Protein AF-A0A382BJQ2-F1 (afdb_monomer_lite)

Structure (mmCIF, N/CA/C/O backbone):
data_AF-A0A382BJQ2-F1
#
_entry.id   AF-A0A382BJQ2-F1
#
loop_
_atom_site.group_PDB
_atom_site.id
_atom_site.type_symbol
_atom_site.label_atom_id
_atom_site.label_alt_id
_atom_site.label_comp_id
_atom_site.label_asym_id
_atom_site.label_entity_id
_atom_site.label_seq_id
_atom_site.pdbx_PDB_ins_code
_atom_site.Cartn_x
_atom_site.Cartn_y
_atom_site.Cartn_z
_atom_site.occupancy
_atom_site.B_iso_or_equiv
_atom_site.auth_seq_id
_atom_site.auth_comp_id
_atom_site.auth_asym_id
_atom_site.auth_atom_id
_atom_site.pdbx_PDB_model_num
ATOM 1 N N . MET A 1 1 ? 69.371 -1.728 -20.732 1.00 59.97 1 MET A N 1
ATOM 2 C CA . MET A 1 1 ? 68.036 -2.149 -21.226 1.00 59.97 1 MET A CA 1
ATOM 3 C C . MET A 1 1 ? 67.100 -2.681 -20.137 1.00 59.97 1 MET A C 1
ATOM 5 O O . MET A 1 1 ? 65.915 -2.390 -20.177 1.00 59.97 1 MET A O 1
ATOM 9 N N . THR A 1 2 ? 67.597 -3.396 -19.126 1.00 59.09 2 THR A N 1
ATOM 10 C CA . THR A 1 2 ? 66.774 -4.107 -18.125 1.00 59.09 2 THR A CA 1
ATOM 11 C C . THR A 1 2 ? 66.056 -3.223 -17.093 1.00 59.09 2 THR A C 1
ATOM 13 O O . THR A 1 2 ? 64.969 -3.577 -16.646 1.00 59.09 2 THR A O 1
ATOM 16 N N . LYS A 1 3 ? 66.603 -2.050 -16.733 1.00 55.25 3 LYS A N 1
ATOM 17 C CA . LYS A 1 3 ? 65.981 -1.148 -15.737 1.00 55.25 3 LYS A CA 1
ATOM 18 C C . LYS A 1 3 ? 64.689 -0.481 -16.234 1.00 55.25 3 LYS A C 1
ATOM 20 O O . LYS A 1 3 ? 63.743 -0.359 -15.468 1.00 55.25 3 LYS A O 1
ATOM 25 N N . ARG A 1 4 ? 64.623 -0.103 -17.519 1.00 60.25 4 ARG A N 1
ATOM 26 C CA . ARG A 1 4 ? 63.415 0.500 -18.117 1.00 60.25 4 ARG A CA 1
ATOM 27 C C . ARG A 1 4 ? 62.295 -0.522 -18.325 1.00 60.25 4 ARG A C 1
ATOM 29 O O . ARG A 1 4 ? 61.136 -0.188 -18.132 1.00 60.25 4 ARG A O 1
ATOM 36 N N . LEU A 1 5 ? 62.651 -1.775 -18.618 1.00 59.19 5 LEU A N 1
ATOM 37 C CA . LEU A 1 5 ? 61.696 -2.878 -18.745 1.00 59.19 5 LEU A CA 1
ATOM 38 C C . LEU A 1 5 ? 61.079 -3.270 -17.391 1.00 59.19 5 LEU A C 1
ATOM 40 O O . LEU A 1 5 ? 59.874 -3.478 -17.306 1.00 59.19 5 LEU A O 1
ATOM 44 N N . LYS A 1 6 ? 61.882 -3.291 -16.315 1.00 59.09 6 LYS A N 1
ATOM 45 C CA . LYS A 1 6 ? 61.366 -3.492 -14.950 1.00 59.09 6 LYS A CA 1
ATOM 46 C C . LYS A 1 6 ? 60.430 -2.363 -14.512 1.00 59.09 6 LYS A C 1
ATOM 48 O O . LYS A 1 6 ? 59.405 -2.644 -13.909 1.00 59.09 6 LYS A O 1
ATOM 53 N N . LEU A 1 7 ? 60.751 -1.110 -14.846 1.00 59.81 7 LEU A N 1
ATOM 54 C CA . LEU A 1 7 ? 59.897 0.036 -14.517 1.00 59.81 7 LEU A CA 1
ATOM 55 C C . LEU A 1 7 ? 58.545 -0.022 -15.249 1.00 59.81 7 LEU A C 1
ATOM 57 O O . LEU A 1 7 ? 57.511 0.220 -14.637 1.00 59.81 7 LEU A O 1
ATOM 61 N N . LEU A 1 8 ? 58.543 -0.404 -16.530 1.00 61.25 8 LEU A N 1
ATOM 62 C CA . LEU A 1 8 ? 57.313 -0.582 -17.309 1.00 61.25 8 LEU A CA 1
ATOM 63 C C . LEU A 1 8 ? 56.440 -1.725 -16.774 1.00 61.25 8 LEU A C 1
ATOM 65 O O . LEU A 1 8 ? 55.226 -1.569 -16.706 1.00 61.25 8 LEU A O 1
ATOM 69 N N . LEU A 1 9 ? 57.042 -2.836 -16.336 1.00 61.88 9 LEU A N 1
ATOM 70 C CA . LEU A 1 9 ? 56.311 -3.947 -15.712 1.00 61.88 9 LEU A CA 1
ATOM 71 C C . LEU A 1 9 ? 55.670 -3.555 -14.373 1.00 61.88 9 LEU A C 1
ATOM 73 O O . LEU A 1 9 ? 54.554 -3.980 -14.092 1.00 61.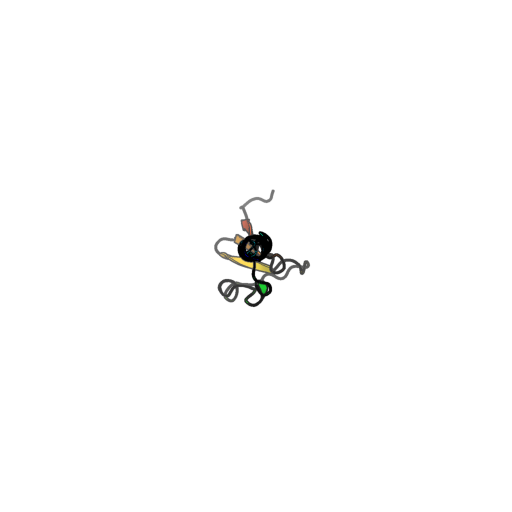88 9 LEU A O 1
ATOM 77 N N . VAL A 1 10 ? 56.333 -2.714 -13.572 1.00 63.19 10 VAL A N 1
ATOM 78 C CA . VAL A 1 10 ? 55.764 -2.190 -12.318 1.00 63.19 10 VAL A CA 1
ATOM 79 C C . VAL A 1 10 ? 54.577 -1.267 -12.597 1.00 63.19 10 VAL A C 1
ATOM 81 O O . VAL A 1 10 ? 53.548 -1.391 -11.941 1.00 63.19 10 VAL A O 1
ATOM 84 N N . ILE A 1 11 ? 54.681 -0.382 -13.594 1.00 61.62 11 ILE A N 1
ATOM 85 C CA . ILE A 1 11 ? 53.590 0.536 -13.958 1.00 61.62 11 ILE A CA 1
ATOM 86 C C . ILE A 1 11 ? 52.401 -0.233 -14.551 1.00 61.62 11 ILE A C 1
ATOM 88 O O . ILE A 1 11 ? 51.264 0.014 -14.162 1.00 61.62 11 ILE A O 1
ATOM 92 N N . ALA A 1 12 ? 52.647 -1.204 -15.436 1.00 61.28 12 ALA A N 1
ATOM 93 C CA . ALA A 1 12 ? 51.595 -2.049 -15.998 1.00 61.28 12 ALA A CA 1
ATOM 94 C C . ALA A 1 12 ? 50.899 -2.897 -14.920 1.00 61.28 12 ALA A C 1
ATOM 96 O O . ALA A 1 12 ? 49.675 -2.992 -14.914 1.00 61.28 12 ALA A O 1
ATOM 97 N N . GLY A 1 13 ? 51.660 -3.448 -13.967 1.00 58.22 13 GLY A N 1
ATOM 98 C CA . GLY A 1 13 ? 51.109 -4.156 -12.809 1.00 58.22 13 GLY A CA 1
ATOM 99 C C . GLY A 1 13 ? 50.294 -3.248 -11.884 1.00 58.22 13 GLY A C 1
ATOM 100 O O . GLY A 1 13 ? 49.263 -3.675 -11.378 1.00 58.22 13 GLY A O 1
ATOM 101 N N . TYR A 1 14 ? 50.700 -1.986 -11.713 1.00 59.28 14 TYR A N 1
ATOM 102 C CA . TYR A 1 14 ? 49.947 -1.007 -10.924 1.00 59.28 14 TYR A CA 1
ATOM 103 C C . TYR A 1 14 ? 48.625 -0.626 -11.604 1.00 59.28 14 TYR A C 1
ATOM 105 O O . TYR A 1 14 ? 47.590 -0.614 -10.950 1.00 59.28 14 TYR A O 1
ATOM 113 N N . ILE A 1 15 ? 48.624 -0.404 -12.923 1.00 59.47 15 ILE A N 1
ATOM 114 C CA . ILE A 1 15 ? 47.400 -0.117 -13.692 1.00 59.47 15 ILE A CA 1
ATOM 115 C C . ILE A 1 15 ? 46.449 -1.328 -13.686 1.00 59.47 15 ILE A C 1
ATOM 117 O O . ILE A 1 15 ? 45.244 -1.147 -13.553 1.00 59.47 15 ILE A O 1
ATOM 121 N N . TYR A 1 16 ? 46.974 -2.558 -13.758 1.00 58.53 16 TYR A N 1
ATOM 122 C CA . TYR A 1 16 ? 46.170 -3.787 -13.689 1.00 58.53 16 TYR A CA 1
ATOM 123 C C . TYR A 1 16 ? 45.640 -4.083 -12.273 1.00 58.53 16 TYR A C 1
ATOM 125 O O . TYR A 1 16 ? 44.566 -4.657 -12.118 1.00 58.53 16 TYR A O 1
ATOM 133 N N . SER A 1 17 ? 46.375 -3.673 -11.231 1.00 54.78 17 SER A N 1
ATOM 134 C CA . SER A 1 17 ? 45.962 -3.798 -9.825 1.00 54.78 17 SER A CA 1
ATOM 135 C C . SER A 1 17 ? 44.871 -2.805 -9.428 1.00 54.78 17 SER A C 1
ATOM 137 O O . SER A 1 17 ? 44.168 -3.060 -8.454 1.00 54.78 17 SER A O 1
ATOM 139 N N . GLN A 1 18 ? 44.691 -1.714 -10.174 1.00 52.75 18 GLN A N 1
ATOM 14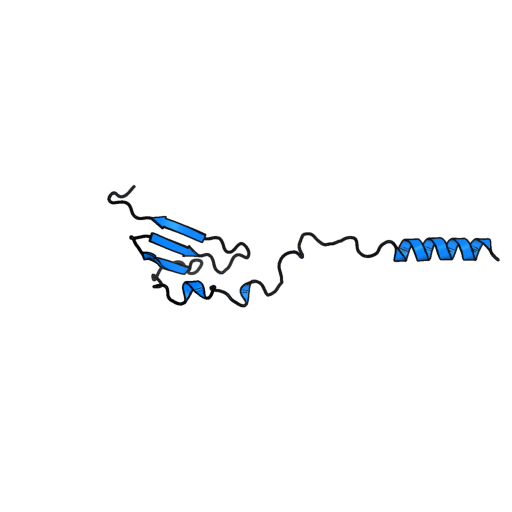0 C CA . GLN A 1 18 ? 43.535 -0.824 -10.041 1.00 52.75 18 GLN A CA 1
ATOM 141 C C . GLN A 1 18 ? 42.329 -1.405 -10.800 1.00 52.75 18 GLN A C 1
ATOM 143 O O . GLN A 1 18 ? 41.607 -0.688 -11.492 1.00 52.75 18 GLN A O 1
ATOM 148 N N . GLY A 1 19 ? 42.115 -2.721 -10.683 1.00 52.06 19 GLY A N 1
ATOM 149 C CA . GLY A 1 19 ? 40.821 -3.326 -10.965 1.00 52.06 19 GLY A CA 1
ATOM 150 C C . GLY A 1 19 ? 39.784 -2.566 -10.150 1.00 52.06 19 GLY A C 1
ATOM 151 O O . GLY A 1 19 ? 39.997 -2.329 -8.964 1.00 52.06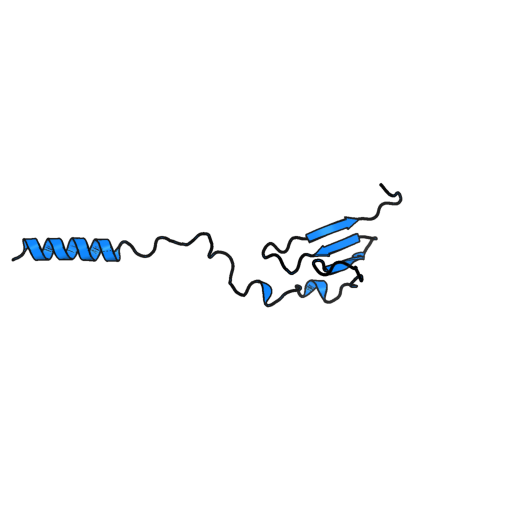 19 GLY A O 1
ATOM 152 N N . THR A 1 20 ? 38.741 -2.097 -10.825 1.00 57.56 20 THR A N 1
ATOM 153 C CA . THR A 1 20 ? 37.714 -1.172 -10.341 1.00 57.56 20 THR A CA 1
ATOM 154 C C . THR A 1 20 ? 37.229 -1.540 -8.936 1.00 57.56 20 THR A C 1
ATOM 156 O O . THR A 1 20 ? 36.278 -2.294 -8.767 1.00 57.56 20 THR A O 1
ATOM 159 N N . SER A 1 21 ? 37.875 -0.988 -7.909 1.00 52.38 21 SER A N 1
ATOM 160 C CA . SER A 1 21 ? 37.460 -1.106 -6.508 1.00 52.38 21 SER A CA 1
ATOM 161 C C . SER A 1 21 ? 36.230 -0.249 -6.202 1.00 52.38 21 SER A C 1
ATOM 163 O O . SER A 1 21 ? 35.732 -0.252 -5.081 1.00 52.38 21 SER A O 1
ATOM 165 N N . GLY A 1 22 ? 35.704 0.450 -7.210 1.00 51.31 22 GLY A N 1
ATOM 166 C CA . GLY A 1 22 ? 34.376 1.035 -7.195 1.00 51.31 22 GLY A CA 1
ATOM 167 C C . GLY A 1 22 ? 33.321 -0.033 -7.451 1.00 51.31 22 GLY A C 1
ATOM 168 O O . GLY A 1 22 ? 32.692 -0.036 -8.503 1.00 51.31 22 GLY A O 1
ATOM 169 N N . ILE A 1 23 ? 33.099 -0.916 -6.478 1.00 52.56 23 ILE A N 1
ATOM 170 C CA . ILE A 1 23 ? 31.720 -1.307 -6.178 1.00 52.56 23 ILE A CA 1
ATOM 171 C C . ILE A 1 23 ? 31.017 -0.004 -5.801 1.00 52.56 23 ILE A C 1
ATOM 173 O O . ILE A 1 23 ? 31.105 0.458 -4.667 1.00 52.56 23 ILE A O 1
ATOM 177 N N . ASP A 1 24 ? 30.459 0.668 -6.805 1.00 59.72 24 ASP A N 1
ATOM 178 C CA . ASP A 1 24 ? 29.689 1.881 -6.610 1.00 59.72 24 ASP A CA 1
ATOM 179 C C . ASP A 1 24 ? 28.527 1.496 -5.698 1.00 59.72 24 ASP A C 1
ATOM 181 O O . ASP A 1 24 ? 27.700 0.660 -6.067 1.00 59.72 24 ASP A O 1
ATOM 185 N N . SER A 1 25 ? 28.489 2.022 -4.476 1.00 55.03 25 SER A N 1
ATOM 186 C CA . SER A 1 25 ? 27.444 1.720 -3.488 1.00 55.03 25 SER A CA 1
ATOM 187 C C . SER A 1 25 ? 26.035 2.023 -4.025 1.00 55.03 25 SER A C 1
ATOM 189 O O . SER A 1 25 ? 25.044 1.567 -3.462 1.00 55.03 25 SER A O 1
ATOM 191 N N . LEU A 1 26 ? 25.955 2.773 -5.130 1.00 56.09 26 LEU A N 1
ATOM 192 C CA . LEU A 1 26 ? 24.756 3.064 -5.910 1.00 56.09 26 LEU A CA 1
ATOM 193 C C . LEU A 1 26 ? 24.260 1.886 -6.777 1.00 56.09 26 LEU A C 1
ATOM 195 O O . LEU A 1 26 ? 23.121 1.916 -7.224 1.00 56.09 26 LEU A O 1
ATOM 199 N N . SER A 1 27 ? 25.061 0.835 -6.986 1.00 62.56 27 SER A N 1
ATOM 200 C CA . SER A 1 27 ? 24.740 -0.321 -7.851 1.00 62.56 27 SER A CA 1
ATOM 201 C C . SER A 1 27 ? 24.003 -1.478 -7.155 1.00 62.56 27 SER A C 1
ATOM 203 O O . SER A 1 27 ? 23.841 -2.548 -7.734 1.00 62.56 27 SER A O 1
ATOM 205 N N . ILE A 1 28 ? 23.547 -1.295 -5.910 1.00 69.25 28 ILE A N 1
ATOM 206 C CA . ILE A 1 28 ? 22.867 -2.358 -5.141 1.00 69.25 28 ILE A CA 1
ATOM 207 C C . ILE A 1 28 ? 21.450 -2.637 -5.679 1.00 69.25 28 ILE A C 1
ATOM 209 O O . ILE A 1 28 ? 20.903 -3.717 -5.455 1.00 69.25 28 ILE A O 1
ATOM 213 N N . ILE A 1 29 ? 20.857 -1.689 -6.405 1.00 80.00 29 ILE A N 1
ATOM 214 C CA . ILE A 1 29 ? 19.492 -1.792 -6.924 1.00 80.00 29 ILE A CA 1
ATOM 215 C C . ILE A 1 29 ? 19.554 -1.919 -8.439 1.00 80.00 29 ILE A C 1
ATOM 217 O O . ILE A 1 29 ? 20.143 -1.077 -9.112 1.00 80.00 29 ILE A O 1
ATOM 221 N N . SER A 1 30 ? 18.930 -2.971 -8.960 1.00 86.81 30 SER A N 1
ATOM 222 C CA . SER A 1 30 ? 18.817 -3.186 -10.399 1.00 86.81 30 SER A CA 1
ATOM 223 C C . SER A 1 30 ? 18.015 -2.064 -11.063 1.00 86.81 30 SER A C 1
ATOM 225 O O . SER A 1 30 ? 17.032 -1.590 -10.496 1.00 86.81 30 SER A O 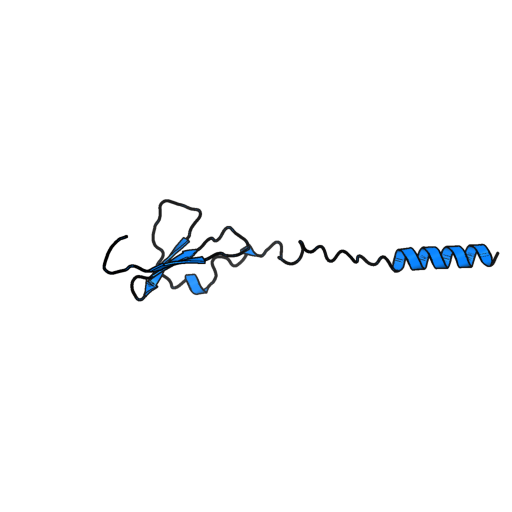1
ATOM 227 N N . GLU A 1 31 ? 18.393 -1.650 -12.273 1.00 88.00 31 GLU A N 1
ATOM 228 C CA . GLU A 1 31 ? 17.673 -0.607 -13.025 1.00 88.00 31 GLU A CA 1
ATOM 229 C C . GLU A 1 31 ? 16.208 -0.989 -13.304 1.00 88.00 31 GLU A C 1
ATOM 231 O O . GLU A 1 31 ? 15.340 -0.121 -13.386 1.00 88.00 31 GLU A O 1
ATOM 236 N N . ASP A 1 32 ? 15.922 -2.288 -13.392 1.00 90.56 32 ASP A N 1
ATOM 237 C CA . ASP A 1 32 ? 14.604 -2.874 -13.652 1.00 90.56 32 ASP A CA 1
ATOM 238 C C . ASP A 1 32 ? 13.837 -3.265 -12.376 1.00 90.56 32 ASP A C 1
ATOM 240 O O . ASP A 1 32 ? 12.873 -4.026 -12.444 1.00 90.56 32 ASP A O 1
ATOM 244 N N . TRP A 1 33 ? 14.216 -2.730 -11.210 1.00 89.12 33 TRP A N 1
ATOM 245 C CA . TRP A 1 33 ? 13.603 -3.060 -9.914 1.00 89.12 33 TRP A CA 1
ATOM 246 C C . TRP A 1 33 ? 12.066 -2.996 -9.905 1.00 89.12 33 TRP A C 1
ATOM 248 O O . TRP A 1 33 ? 11.423 -3.729 -9.155 1.00 89.12 33 TRP A O 1
ATOM 258 N N . CYS A 1 34 ? 11.470 -2.121 -10.722 1.00 92.44 34 CYS A N 1
ATOM 259 C CA . CYS A 1 34 ? 10.029 -1.900 -10.777 1.00 92.44 34 CYS A CA 1
ATOM 260 C C . CYS A 1 34 ? 9.277 -2.813 -11.761 1.00 92.44 34 CYS A C 1
ATOM 262 O O . CYS A 1 34 ? 8.054 -2.710 -11.852 1.00 92.44 34 CYS A O 1
ATOM 264 N N . HIS A 1 35 ? 9.974 -3.690 -12.492 1.00 93.44 35 HIS A N 1
ATOM 265 C CA . HIS A 1 35 ? 9.402 -4.499 -13.575 1.00 93.44 35 HIS A CA 1
ATOM 266 C C . HIS A 1 35 ? 8.221 -5.376 -13.129 1.00 93.44 35 HIS A C 1
ATOM 268 O O . HIS A 1 35 ? 7.243 -5.507 -13.862 1.00 93.44 35 HIS A O 1
ATOM 274 N N . ASP A 1 36 ? 8.276 -5.904 -11.904 1.00 91.44 36 ASP A N 1
ATOM 275 C CA . ASP A 1 36 ? 7.272 -6.830 -11.368 1.00 91.44 36 ASP A CA 1
ATOM 276 C C . ASP A 1 36 ? 6.309 -6.166 -10.361 1.00 91.44 36 ASP A C 1
ATOM 278 O O . ASP A 1 36 ? 5.703 -6.847 -9.525 1.00 91.44 36 ASP A O 1
ATOM 282 N N . LEU A 1 37 ? 6.193 -4.832 -10.382 1.00 92.25 37 LEU A N 1
ATOM 283 C CA . LEU A 1 37 ? 5.279 -4.102 -9.501 1.00 92.25 37 LEU A CA 1
ATOM 284 C C . LEU A 1 37 ? 3.884 -3.916 -10.123 1.00 92.25 37 LEU A C 1
ATOM 286 O O . LEU A 1 37 ? 3.771 -3.701 -11.331 1.00 92.25 37 LEU A O 1
ATOM 290 N N . PRO A 1 38 ? 2.814 -3.906 -9.301 1.00 92.50 38 PRO A N 1
ATOM 291 C CA . PRO A 1 38 ? 2.790 -4.260 -7.879 1.00 92.50 38 PRO A CA 1
ATOM 292 C C . PRO A 1 38 ? 3.037 -5.761 -7.662 1.00 92.50 38 PRO A C 1
ATOM 294 O O . PRO A 1 38 ? 2.658 -6.598 -8.479 1.00 92.50 38 PRO A O 1
ATOM 297 N N . ARG A 1 39 ? 3.644 -6.113 -6.521 1.00 91.75 39 ARG A N 1
ATOM 298 C CA . ARG A 1 39 ? 3.966 -7.508 -6.178 1.00 91.75 39 ARG A CA 1
ATOM 299 C C . ARG A 1 39 ? 2.726 -8.410 -6.244 1.00 91.75 39 ARG A C 1
ATOM 301 O O . ARG A 1 39 ? 1.640 -8.024 -5.814 1.00 91.75 39 ARG A O 1
ATOM 308 N N . ALA A 1 40 ? 2.907 -9.659 -6.678 1.00 94.31 40 ALA A N 1
ATOM 309 C CA . ALA A 1 40 ? 1.818 -10.622 -6.894 1.00 94.31 40 ALA A CA 1
ATOM 310 C C . ALA A 1 40 ? 0.882 -10.829 -5.683 1.00 94.31 40 ALA A C 1
ATOM 312 O O . ALA A 1 40 ? -0.291 -11.154 -5.860 1.00 94.31 40 ALA A O 1
ATOM 313 N N . VAL A 1 41 ? 1.367 -10.602 -4.456 1.00 91.00 41 VAL A N 1
ATOM 314 C CA . VAL A 1 41 ? 0.554 -10.674 -3.228 1.00 91.00 41 VAL A CA 1
ATOM 315 C C . VAL A 1 41 ? -0.654 -9.728 -3.258 1.00 91.00 41 VAL A C 1
ATOM 317 O O . VAL A 1 41 ? -1.705 -10.061 -2.712 1.00 91.00 41 VAL A O 1
ATOM 320 N N . TYR A 1 42 ? -0.545 -8.584 -3.939 1.00 93.56 42 TYR A N 1
ATOM 321 C CA . TYR A 1 42 ? -1.616 -7.593 -4.021 1.00 93.56 42 TYR A CA 1
ATOM 322 C C . TYR A 1 42 ? -2.727 -7.978 -5.007 1.00 93.56 42 TYR A C 1
ATOM 324 O O . TYR A 1 42 ? -3.835 -7.457 -4.900 1.00 93.56 42 TYR A O 1
ATOM 332 N N . ALA A 1 43 ? -2.478 -8.914 -5.932 1.00 93.56 43 ALA A N 1
ATOM 333 C CA . ALA A 1 43 ? -3.405 -9.250 -7.018 1.00 93.56 43 ALA A CA 1
ATOM 334 C C . ALA A 1 43 ? -4.768 -9.770 -6.529 1.00 93.56 43 ALA A C 1
ATOM 336 O O . ALA A 1 43 ? -5.784 -9.572 -7.192 1.00 93.56 43 ALA A O 1
ATOM 337 N N . ASN A 1 44 ? -4.796 -10.410 -5.357 1.00 94.75 44 ASN A N 1
ATOM 338 C CA . ASN A 1 44 ? -6.011 -10.974 -4.765 1.00 94.75 44 ASN A CA 1
ATOM 339 C C . ASN A 1 44 ? -6.660 -10.053 -3.720 1.00 94.75 44 ASN A C 1
ATOM 341 O O . ASN A 1 44 ? -7.674 -10.418 -3.125 1.00 94.75 44 ASN A O 1
ATOM 345 N N . LEU A 1 45 ? -6.082 -8.876 -3.464 1.00 96.31 45 LEU A N 1
ATOM 346 C CA . LEU A 1 45 ? -6.588 -7.940 -2.467 1.00 96.31 45 LEU A CA 1
ATOM 347 C C . LEU A 1 45 ? -7.577 -6.953 -3.083 1.00 96.31 45 LEU A C 1
ATOM 349 O O . LEU A 1 45 ? -7.467 -6.531 -4.235 1.00 96.31 45 LEU A O 1
ATOM 353 N N . LYS A 1 46 ? -8.549 -6.522 -2.278 1.00 97.19 46 LYS A N 1
ATOM 354 C CA . LYS A 1 46 ? -9.539 -5.541 -2.722 1.00 97.19 46 LYS A CA 1
ATOM 355 C C . LYS A 1 46 ? -8.914 -4.148 -2.776 1.00 97.19 46 LYS A C 1
ATOM 357 O O . LYS A 1 46 ? -8.671 -3.538 -1.735 1.00 97.19 46 LYS A O 1
ATOM 362 N N . ARG A 1 47 ? -8.739 -3.608 -3.984 1.00 96.81 47 ARG A N 1
ATOM 363 C CA . ARG A 1 47 ? -8.281 -2.226 -4.183 1.00 96.81 47 ARG A CA 1
ATOM 364 C C . ARG A 1 47 ? -9.354 -1.219 -3.759 1.00 96.81 47 ARG A C 1
ATOM 366 O O . ARG A 1 47 ? -10.528 -1.352 -4.112 1.00 96.81 47 ARG A O 1
ATOM 373 N N . VAL A 1 48 ? -8.947 -0.203 -3.009 1.00 97.25 48 VAL A N 1
ATOM 374 C CA . VAL A 1 48 ? -9.773 0.935 -2.597 1.00 97.25 48 VAL A CA 1
ATOM 375 C C . VAL A 1 48 ? -9.463 2.107 -3.519 1.00 97.25 48 VAL A C 1
ATOM 377 O O . VAL A 1 48 ? -8.301 2.440 -3.748 1.00 97.25 48 VAL A O 1
ATOM 380 N N . ASN A 1 49 ? -10.504 2.730 -4.069 1.00 96.44 49 ASN A N 1
ATOM 381 C CA . ASN A 1 49 ? -10.324 3.905 -4.910 1.00 96.44 49 ASN A CA 1
ATOM 382 C C . ASN A 1 49 ? -10.013 5.128 -4.039 1.00 96.44 49 ASN A C 1
ATOM 384 O O . ASN A 1 49 ? -10.788 5.466 -3.145 1.00 96.44 49 ASN A O 1
ATOM 388 N N . VAL A 1 50 ? -8.900 5.794 -4.326 1.00 96.19 50 VAL A N 1
ATOM 389 C CA . VAL A 1 50 ? -8.457 7.016 -3.648 1.00 96.19 50 VAL A CA 1
ATOM 390 C C . VAL A 1 50 ? -8.133 8.082 -4.690 1.00 96.19 50 VAL A C 1
ATOM 392 O O . VAL A 1 50 ? -7.812 7.769 -5.834 1.00 96.19 50 VAL A O 1
ATOM 395 N N . SER A 1 51 ? -8.242 9.356 -4.319 1.00 96.62 51 SER A N 1
ATOM 396 C CA . SER A 1 51 ? -8.002 10.470 -5.249 1.00 96.62 51 SER A CA 1
ATOM 397 C C . SER A 1 51 ? -6.524 10.645 -5.613 1.00 96.62 51 SER A C 1
ATOM 399 O O . SER A 1 51 ? -6.211 11.150 -6.691 1.00 96.62 51 SER A O 1
ATOM 401 N N . ASN A 1 52 ? -5.614 10.237 -4.726 1.00 94.38 52 ASN A N 1
ATOM 402 C CA . ASN A 1 52 ? -4.177 10.344 -4.936 1.00 94.38 52 ASN A CA 1
ATOM 403 C C . ASN A 1 52 ? -3.656 9.150 -5.754 1.00 94.38 52 ASN A C 1
ATOM 405 O O . ASN A 1 52 ? -3.876 8.003 -5.385 1.00 94.38 52 ASN A O 1
ATOM 409 N N . LYS A 1 53 ? -2.936 9.429 -6.847 1.00 92.00 53 LYS A N 1
ATOM 410 C CA . LYS A 1 53 ? -2.379 8.411 -7.753 1.00 92.00 53 LYS A CA 1
ATOM 411 C C . LYS A 1 53 ? -1.023 7.854 -7.317 1.00 92.00 53 LYS A C 1
ATOM 413 O O . LYS A 1 53 ? -0.596 6.858 -7.881 1.00 92.00 53 LYS A O 1
ATOM 418 N N . TRP A 1 54 ? -0.357 8.491 -6.353 1.00 92.44 54 TRP A N 1
ATOM 419 C CA . TRP A 1 54 ? 0.928 8.031 -5.825 1.00 92.44 54 TRP A CA 1
ATOM 420 C C . TRP A 1 54 ? 0.800 6.731 -5.030 1.00 92.44 54 TRP A C 1
ATOM 422 O O . TRP A 1 54 ? 1.759 5.974 -4.946 1.00 92.44 54 TRP A O 1
ATOM 432 N N . PHE A 1 55 ? -0.380 6.475 -4.459 1.00 94.25 55 PHE A N 1
ATOM 433 C CA . PHE A 1 55 ? -0.622 5.340 -3.581 1.00 94.25 55 PHE A CA 1
ATOM 434 C C . PHE A 1 55 ? -1.568 4.328 -4.214 1.00 94.25 55 PHE A C 1
ATOM 436 O O . PHE A 1 55 ? -2.592 4.675 -4.811 1.00 94.25 55 PHE A O 1
ATOM 443 N N . GLU A 1 56 ? -1.279 3.057 -3.976 1.00 95.62 56 GLU A N 1
ATOM 444 C CA . GLU A 1 56 ? -2.257 1.990 -4.109 1.00 95.62 56 GLU A CA 1
ATOM 445 C C . GLU A 1 56 ? -2.750 1.606 -2.717 1.00 95.62 56 GLU A C 1
ATOM 447 O O . GLU A 1 56 ? -1.951 1.331 -1.823 1.00 95.62 56 GLU A O 1
ATOM 452 N N . VAL A 1 57 ? -4.068 1.596 -2.515 1.00 97.38 57 VAL A N 1
ATOM 453 C CA . VAL A 1 57 ? -4.654 1.239 -1.220 1.00 97.38 57 VAL A CA 1
ATOM 454 C C . VAL A 1 57 ? -5.405 -0.074 -1.349 1.00 97.38 57 VAL A C 1
ATOM 456 O O . VAL A 1 57 ? -6.277 -0.217 -2.208 1.00 97.38 57 VAL A O 1
ATOM 459 N N . TYR A 1 58 ? -5.088 -1.019 -0.472 1.00 97.62 58 TYR A N 1
ATOM 460 C CA . TYR A 1 58 ? -5.680 -2.351 -0.441 1.00 97.62 58 TYR A CA 1
ATOM 461 C C . TYR A 1 58 ? -6.368 -2.585 0.901 1.00 97.62 58 TYR A C 1
ATOM 463 O O . TYR A 1 58 ? -5.777 -2.353 1.955 1.00 97.62 58 TYR A O 1
ATOM 471 N N . ARG A 1 59 ? -7.620 -3.053 0.872 1.00 97.75 59 ARG A N 1
ATOM 472 C CA . ARG A 1 59 ? -8.334 -3.485 2.077 1.00 97.75 59 ARG A CA 1
ATOM 473 C C . ARG A 1 59 ? -7.918 -4.910 2.430 1.00 97.75 59 ARG A C 1
ATOM 475 O O . ARG A 1 59 ? -8.011 -5.801 1.586 1.00 97.75 59 ARG A O 1
ATOM 482 N N . LEU A 1 60 ? -7.507 -5.090 3.678 1.00 96.44 60 LEU A N 1
ATOM 483 C CA . LEU A 1 60 ? -7.215 -6.373 4.305 1.00 96.44 60 LEU A CA 1
ATOM 484 C C . LEU A 1 60 ? -8.372 -6.768 5.240 1.00 96.44 60 LEU A C 1
ATOM 486 O O . LEU A 1 60 ? -9.411 -6.100 5.297 1.00 96.44 60 LEU A O 1
ATOM 490 N N . ASP A 1 61 ? -8.187 -7.855 5.981 1.00 95.38 61 ASP A N 1
ATOM 491 C CA . ASP A 1 61 ? -9.116 -8.266 7.031 1.00 95.38 61 ASP A CA 1
ATOM 492 C C . ASP A 1 61 ? -9.056 -7.330 8.250 1.00 95.38 61 ASP A C 1
ATOM 494 O O . ASP A 1 61 ? -8.113 -6.557 8.423 1.00 95.38 61 ASP A O 1
ATOM 498 N N . ASN A 1 62 ? -10.069 -7.423 9.118 1.00 94.81 62 ASN A N 1
ATOM 499 C CA . ASN A 1 62 ? -10.130 -6.726 10.413 1.00 94.81 62 ASN A CA 1
ATOM 500 C C . ASN A 1 62 ? -9.956 -5.198 10.325 1.00 94.81 62 ASN A C 1
ATOM 502 O O . ASN A 1 62 ? -9.286 -4.597 11.159 1.00 94.81 62 ASN A O 1
ATOM 506 N N . ASP A 1 63 ? -10.546 -4.582 9.295 1.00 95.50 63 ASP A N 1
ATOM 507 C CA . ASP A 1 63 ? -10.515 -3.132 9.058 1.00 95.50 63 ASP A CA 1
ATOM 508 C C . ASP A 1 63 ? -9.100 -2.529 9.014 1.00 95.50 63 ASP A C 1
ATOM 510 O O . ASP A 1 63 ? -8.863 -1.378 9.393 1.00 95.50 63 ASP A O 1
ATOM 514 N N . VAL A 1 64 ? -8.165 -3.318 8.480 1.0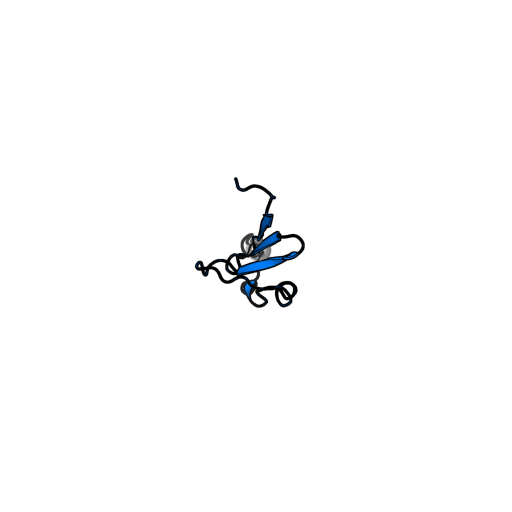0 97.19 64 VAL A N 1
ATOM 515 C CA . VAL A 1 64 ? -6.808 -2.891 8.149 1.00 97.19 64 VAL A CA 1
ATOM 516 C C . VAL A 1 64 ? -6.716 -2.542 6.665 1.00 97.19 64 VAL A C 1
ATOM 518 O O . VAL A 1 64 ? -7.269 -3.224 5.799 1.00 97.19 64 VAL A O 1
ATOM 521 N N . PHE A 1 65 ? -5.980 -1.482 6.354 1.00 97.69 65 PHE A N 1
ATOM 522 C CA . PHE A 1 65 ? -5.688 -1.053 4.993 1.00 97.69 65 PHE A CA 1
ATOM 523 C C . PHE A 1 65 ? -4.181 -0.940 4.804 1.00 97.69 65 PHE A C 1
ATOM 525 O O . PHE A 1 65 ? -3.506 -0.286 5.597 1.00 97.69 65 PHE A O 1
ATOM 532 N N . ALA A 1 66 ? -3.663 -1.551 3.742 1.00 97.06 66 ALA A N 1
ATOM 533 C CA . ALA A 1 66 ? -2.295 -1.347 3.289 1.00 97.06 66 ALA A CA 1
ATOM 534 C C . ALA A 1 66 ? -2.252 -0.156 2.324 1.00 97.06 66 ALA A C 1
ATOM 536 O O . ALA A 1 66 ? -3.034 -0.100 1.374 1.00 97.06 66 ALA A O 1
ATOM 537 N N . ILE A 1 67 ? -1.343 0.781 2.572 1.00 97.00 67 ILE A N 1
ATOM 538 C CA . ILE A 1 67 ? -1.070 1.954 1.741 1.00 97.00 67 ILE A CA 1
ATOM 539 C C . ILE A 1 67 ? 0.322 1.748 1.148 1.00 97.00 67 ILE A C 1
ATOM 541 O O . ILE A 1 67 ? 1.325 1.864 1.853 1.00 97.00 67 ILE A O 1
ATOM 545 N N . TYR A 1 68 ? 0.358 1.384 -0.127 1.00 95.69 68 TYR A N 1
ATOM 546 C CA . TYR A 1 68 ? 1.559 0.985 -0.850 1.00 95.69 68 TYR A CA 1
ATOM 547 C C . TYR A 1 68 ? 2.027 2.089 -1.806 1.00 95.69 68 TYR A C 1
ATOM 549 O O . TYR A 1 68 ? 1.207 2.688 -2.507 1.00 95.69 68 TYR A O 1
ATOM 557 N N . GLU A 1 69 ? 3.340 2.334 -1.846 1.00 94.62 69 GLU A N 1
ATOM 558 C CA . GLU A 1 69 ? 3.994 3.275 -2.763 1.00 94.62 69 GLU A CA 1
ATOM 559 C C . GLU A 1 69 ? 4.717 2.539 -3.913 1.00 94.62 69 GLU A C 1
ATOM 561 O O . GLU A 1 69 ? 5.892 2.191 -3.781 1.00 94.62 69 GLU A O 1
ATOM 566 N N . PRO A 1 70 ? 4.069 2.324 -5.075 1.00 91.69 70 PRO A N 1
ATOM 567 C CA . PRO A 1 70 ? 4.647 1.579 -6.202 1.00 91.69 70 PRO A CA 1
ATOM 568 C C . PRO A 1 70 ? 5.767 2.322 -6.943 1.00 91.69 70 PRO A C 1
ATOM 570 O O . PRO A 1 70 ? 6.414 1.756 -7.820 1.00 91.69 70 PRO A O 1
ATOM 573 N N . HIS A 1 71 ? 5.973 3.608 -6.652 1.00 90.69 71 HIS A N 1
ATOM 574 C CA . HIS A 1 71 ? 6.877 4.485 -7.403 1.00 90.69 71 HIS A CA 1
ATOM 575 C C . HIS A 1 71 ? 8.191 4.787 -6.672 1.00 90.69 71 HIS A C 1
ATOM 577 O O . HIS A 1 71 ? 8.961 5.633 -7.126 1.00 90.69 71 HIS A O 1
ATOM 583 N N . GLN A 1 72 ? 8.448 4.135 -5.536 1.00 89.56 72 GLN A N 1
ATOM 584 C CA . GLN A 1 72 ? 9.682 4.271 -4.763 1.00 89.56 72 GLN A CA 1
ATOM 585 C C . GLN A 1 72 ? 10.386 2.919 -4.675 1.00 89.56 72 GLN A C 1
ATOM 587 O O . GLN A 1 72 ? 9.755 1.910 -4.372 1.00 89.56 72 GLN A O 1
ATOM 592 N N . TRP A 1 73 ? 11.700 2.908 -4.898 1.00 88.81 73 TRP A N 1
ATOM 593 C CA . TRP A 1 73 ? 12.494 1.675 -4.906 1.00 88.81 73 TRP A CA 1
ATOM 594 C C . TRP A 1 73 ? 12.534 0.975 -3.543 1.00 88.81 73 TRP A C 1
ATOM 596 O O . TRP A 1 73 ? 12.725 -0.235 -3.488 1.00 88.81 73 TRP A O 1
ATOM 606 N N . GLN A 1 74 ? 12.337 1.709 -2.440 1.00 89.19 74 GLN A N 1
ATOM 607 C CA . GLN A 1 74 ? 12.214 1.117 -1.104 1.00 89.19 74 GLN A CA 1
ATOM 608 C C . GLN A 1 74 ? 10.910 0.327 -0.905 1.00 89.19 74 GLN A C 1
ATOM 610 O O . GLN A 1 74 ? 10.791 -0.357 0.109 1.00 89.19 74 GLN A O 1
ATOM 615 N N . GLU A 1 75 ? 9.928 0.463 -1.809 1.00 86.62 75 GLU A N 1
ATOM 616 C CA . GLU A 1 75 ? 8.604 -0.169 -1.715 1.00 86.62 75 GLU A CA 1
ATOM 617 C C . GLU A 1 75 ? 7.943 0.032 -0.340 1.00 86.62 75 GLU A C 1
ATOM 619 O O . GLU A 1 75 ? 7.391 -0.896 0.256 1.00 86.62 75 GLU A O 1
ATOM 624 N N . VAL A 1 76 ? 8.029 1.258 0.190 1.00 89.31 76 VAL A N 1
ATOM 625 C CA . VAL A 1 76 ? 7.513 1.583 1.524 1.00 89.31 76 VAL A CA 1
ATOM 626 C C . VAL A 1 76 ? 6.021 1.265 1.598 1.00 89.31 76 VAL A C 1
ATOM 628 O O . VAL A 1 76 ? 5.236 1.598 0.705 1.00 89.31 76 VAL A O 1
ATOM 631 N N . ILE A 1 77 ? 5.635 0.630 2.702 1.00 93.31 77 ILE A N 1
ATOM 632 C CA . ILE A 1 77 ? 4.248 0.314 3.011 1.00 93.31 77 ILE A CA 1
ATOM 633 C C . ILE A 1 77 ? 3.885 0.848 4.391 1.00 93.31 77 ILE A C 1
ATOM 635 O O . ILE A 1 77 ? 4.589 0.626 5.377 1.00 93.31 77 ILE A O 1
ATOM 639 N N . SER A 1 78 ? 2.766 1.559 4.451 1.00 95.69 78 SER A N 1
ATOM 640 C CA . SER A 1 78 ? 2.134 1.990 5.696 1.00 95.69 78 SER A CA 1
ATOM 641 C C . SER A 1 78 ? 0.821 1.243 5.895 1.00 95.69 78 SER A C 1
ATOM 643 O O . SER A 1 78 ? 0.183 0.827 4.928 1.00 95.69 78 SER A O 1
ATOM 645 N N . TYR A 1 79 ? 0.388 1.102 7.146 1.00 96.44 79 TYR A N 1
ATOM 646 C CA . TYR A 1 79 ? -0.888 0.474 7.478 1.00 96.44 79 TYR A CA 1
ATOM 647 C C . TYR A 1 79 ? -1.789 1.444 8.232 1.00 96.44 79 TYR A C 1
ATOM 649 O O . TYR A 1 79 ? -1.357 2.101 9.178 1.00 96.44 79 TYR A O 1
ATOM 657 N N . LEU A 1 80 ? -3.056 1.496 7.832 1.00 96.12 80 LEU A N 1
ATOM 658 C CA . LEU A 1 80 ? -4.125 2.132 8.591 1.00 96.12 80 LEU A CA 1
ATOM 659 C C . LEU A 1 80 ? -4.949 1.036 9.262 1.00 96.12 80 LEU A C 1
ATOM 661 O O . LEU A 1 80 ? -5.530 0.197 8.579 1.00 96.12 80 LEU A O 1
ATOM 665 N N . ILE A 1 81 ? -5.007 1.063 10.589 1.00 96.00 81 ILE A N 1
ATOM 666 C CA . ILE A 1 81 ? -5.816 0.152 11.400 1.00 96.00 81 ILE A CA 1
ATOM 667 C C . ILE A 1 81 ? -6.930 0.987 12.020 1.00 96.00 81 ILE A C 1
ATOM 669 O O . ILE A 1 81 ? -6.648 1.950 12.737 1.00 96.00 81 ILE A O 1
ATOM 673 N N . LEU A 1 82 ? -8.186 0.660 11.719 1.00 95.56 82 LEU A N 1
ATOM 674 C CA . LEU A 1 82 ? -9.316 1.404 12.268 1.00 95.56 82 LEU A CA 1
ATOM 675 C C . LEU A 1 82 ? -9.609 0.961 13.707 1.00 95.56 82 LEU A C 1
ATOM 677 O O . LEU A 1 82 ? -9.821 -0.217 13.980 1.00 95.56 82 LEU A O 1
ATOM 681 N N . GLY A 1 83 ? -9.636 1.929 14.623 1.00 93.06 83 GLY A N 1
ATOM 682 C CA . GLY A 1 83 ? -10.183 1.750 15.965 1.00 93.06 83 GLY A CA 1
ATOM 683 C C . GLY A 1 83 ? -11.701 1.942 15.991 1.00 93.06 83 GLY A C 1
ATOM 684 O O . GLY A 1 83 ? -12.307 2.418 15.030 1.00 93.06 83 GLY A O 1
ATOM 685 N N . SER A 1 84 ? -12.324 1.613 17.124 1.00 93.50 84 SER A N 1
ATOM 686 C CA . SER A 1 84 ? -13.746 1.901 17.372 1.00 93.50 84 SER A CA 1
ATOM 687 C C . SER A 1 84 ? -14.038 3.398 17.498 1.00 93.50 84 SER A C 1
ATOM 689 O O . SER A 1 84 ? -15.169 3.833 17.293 1.00 93.50 84 SER A O 1
ATOM 691 N N . GLU A 1 85 ? -13.015 4.180 17.830 1.00 91.88 85 GLU A N 1
ATOM 692 C CA . GLU A 1 85 ? -13.075 5.626 17.983 1.00 91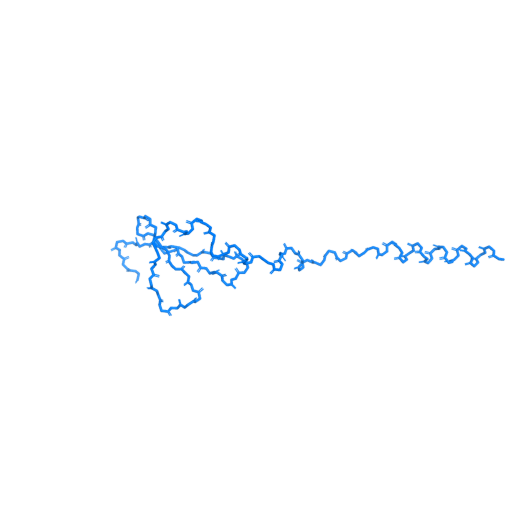.88 85 GLU A CA 1
ATOM 693 C C . GLU A 1 85 ? -12.121 6.288 16.991 1.00 91.88 85 GLU A C 1
ATOM 695 O O . GLU A 1 85 ? -11.080 5.734 16.626 1.00 91.88 85 GLU A O 1
ATOM 700 N N . LYS A 1 86 ? -12.503 7.477 16.527 1.00 83.88 86 LYS A N 1
ATOM 701 C CA . LYS A 1 86 ? -11.671 8.286 15.639 1.00 83.88 86 LYS A CA 1
ATOM 702 C C . LYS A 1 86 ? -10.785 9.195 16.488 1.00 83.88 86 LYS A C 1
ATOM 704 O O . LYS A 1 86 ? -11.270 9.751 17.471 1.00 83.88 86 LYS A O 1
ATOM 709 N N . ALA A 1 87 ? -9.523 9.317 16.083 1.00 76.88 87 ALA A N 1
ATOM 710 C CA . ALA A 1 87 ? -8.594 10.312 16.614 1.00 76.88 87 ALA A CA 1
ATOM 711 C C . ALA A 1 87 ? -9.003 11.740 16.220 1.00 76.88 87 ALA A C 1
ATOM 713 O O . ALA A 1 87 ? -9.660 11.893 15.160 1.00 76.88 87 ALA A O 1
#

Sequence (87 aa):
MTKRLKLLLVIAGYIYSQGTSGIDSLSIISEDWCHDLPRAVYANLKRVNVSNKWFEVYRLDNDVFAIYEPHQWQEVISYLILGSEKA

Foldseek 3Di:
DVVVVVVVVVVVVVVVVVPPPPPPPVPPADPCLLVCPPPPVCVPFDWDDDPDPQWTWTDDPQQKIWTWGSPDSVRDIDIDHDDPDDD

pLDDT: mean 81.92, std 16.76, range [51.31, 97.75]

Organism: NCBI:txid408172

Secondary structure (DSSP, 8-state):
-HHHHHHHHHHHHHHHH-------GGGGS-TTTTTTPSPGGGGGSEEEP-S-SS-EEEE-STTEEEEE-TTSTT--EEEEE--SS--

Radius of gyration: 26.58 Å; chains: 1; bounding box: 82×21×39 Å